Protein AF-A0A818N1Z8-F1 (afdb_monomer_lite)

Secondary structure (DSSP, 8-state):
--------------SSS-----PPTT--HHHH-S--EEEEEE--GGGTT--EEEEEEETTEEEEEEEEESSTT-EEEEEEEEE-SSSEEEEEEEEEEGGGTEEEEEEEEEESSS---HHHHHHHHHHHHHTT--GGGEEEPP---

Structure (mmCIF, N/CA/C/O backbone):
data_AF-A0A818N1Z8-F1
#
_entry.id   AF-A0A818N1Z8-F1
#
loop_
_atom_site.group_PDB
_atom_site.id
_atom_site.type_symbol
_atom_site.label_atom_id
_atom_site.label_alt_id
_atom_site.label_comp_id
_atom_site.label_asym_id
_atom_site.label_entity_id
_atom_site.label_seq_id
_atom_site.pdbx_PDB_ins_code
_atom_site.Cartn_x
_atom_site.Cartn_y
_atom_site.Cartn_z
_atom_site.occupancy
_atom_site.B_iso_or_equiv
_atom_site.auth_seq_id
_atom_site.auth_comp_id
_atom_site.auth_asym_id
_atom_site.auth_atom_id
_atom_site.pdbx_PDB_model_num
ATOM 1 N N . THR A 1 1 ? 1.362 12.088 -56.779 1.00 40.31 1 THR A N 1
ATOM 2 C CA . THR A 1 1 ? 2.128 13.045 -55.952 1.00 40.31 1 THR A CA 1
ATOM 3 C C . THR A 1 1 ? 1.592 12.995 -54.533 1.00 40.31 1 THR A C 1
ATOM 5 O O . THR A 1 1 ? 0.414 12.721 -54.363 1.00 40.31 1 THR A O 1
ATOM 8 N N . VAL A 1 2 ? 2.489 13.098 -53.555 1.00 40.38 2 VAL A N 1
ATOM 9 C CA . VAL A 1 2 ? 2.454 12.515 -52.198 1.00 40.38 2 VAL A CA 1
ATOM 10 C C . VAL A 1 2 ? 1.291 12.985 -51.304 1.00 40.38 2 VAL A C 1
ATOM 12 O O . VAL A 1 2 ? 0.998 14.174 -51.232 1.00 40.38 2 VAL A O 1
ATOM 15 N N . VAL A 1 3 ? 0.675 12.033 -50.588 1.00 46.72 3 VAL A N 1
ATOM 16 C CA . VAL A 1 3 ? -0.306 12.244 -49.509 1.00 46.72 3 VAL A CA 1
ATOM 17 C C . VAL A 1 3 ? 0.439 12.663 -48.238 1.00 46.72 3 VAL A C 1
ATOM 19 O O . VAL A 1 3 ? 1.194 11.869 -47.682 1.00 46.72 3 VAL A O 1
ATOM 22 N N . PHE A 1 4 ? 0.231 13.890 -47.760 1.00 48.34 4 PHE A N 1
ATOM 23 C CA . PHE A 1 4 ? 0.707 14.316 -46.442 1.00 48.34 4 PHE A CA 1
ATOM 24 C C . PHE A 1 4 ? -0.328 13.931 -45.382 1.00 48.34 4 PHE A C 1
ATOM 26 O O . PHE A 1 4 ? -1.267 14.674 -45.105 1.00 48.34 4 PHE A O 1
ATOM 33 N N . ALA A 1 5 ? -0.165 12.745 -44.798 1.00 52.31 5 ALA A N 1
ATOM 34 C CA . ALA A 1 5 ? -0.836 12.402 -43.555 1.00 52.31 5 ALA A CA 1
ATOM 35 C C . ALA A 1 5 ? -0.177 13.197 -42.418 1.00 52.31 5 ALA A C 1
ATOM 37 O O . ALA A 1 5 ? 0.981 12.957 -42.073 1.00 52.31 5 ALA A O 1
ATOM 38 N N . LEU A 1 6 ? -0.906 14.156 -41.844 1.00 53.66 6 LEU A N 1
ATOM 39 C CA . LEU A 1 6 ? -0.538 14.796 -40.583 1.00 53.66 6 LEU A CA 1
ATOM 40 C C . LEU A 1 6 ? -0.728 13.775 -39.457 1.00 53.66 6 LEU A C 1
ATOM 42 O O . LEU A 1 6 ? -1.756 13.745 -38.783 1.00 53.66 6 LEU A O 1
ATOM 46 N N . PHE A 1 7 ? 0.260 12.904 -39.271 1.00 52.91 7 PHE A N 1
ATOM 47 C CA . PHE A 1 7 ? 0.370 12.124 -38.049 1.00 52.91 7 PHE A CA 1
ATOM 48 C C . PHE A 1 7 ? 0.750 13.085 -36.925 1.00 52.91 7 PHE A C 1
ATOM 50 O O . PHE A 1 7 ? 1.880 13.563 -36.838 1.00 52.91 7 PHE A O 1
ATOM 57 N N . SER A 1 8 ? -0.233 13.403 -36.087 1.00 55.34 8 SER A N 1
ATOM 58 C CA . SER A 1 8 ? -0.028 14.109 -34.831 1.00 55.34 8 SER A CA 1
ATOM 59 C C . SER A 1 8 ? 0.883 13.258 -33.948 1.00 55.34 8 SER A C 1
ATOM 61 O O . SER A 1 8 ? 0.426 12.311 -33.310 1.00 55.34 8 SER A O 1
ATOM 63 N N . PHE A 1 9 ? 2.177 13.576 -33.906 1.00 57.00 9 PHE A N 1
ATOM 64 C CA . PHE A 1 9 ? 3.091 13.025 -32.909 1.00 57.00 9 PHE A CA 1
ATOM 65 C C . PHE A 1 9 ? 2.830 13.713 -31.565 1.00 57.00 9 PHE A C 1
ATOM 67 O O . PHE A 1 9 ? 3.643 14.486 -31.068 1.00 57.00 9 PHE A O 1
ATOM 74 N N . ALA A 1 10 ? 1.681 13.423 -30.953 1.00 51.97 10 ALA A N 1
ATOM 75 C CA . ALA A 1 10 ? 1.634 13.443 -29.503 1.00 51.97 10 ALA A CA 1
ATOM 76 C C . ALA A 1 10 ? 2.465 12.236 -29.063 1.00 51.97 10 ALA A C 1
ATOM 78 O O . ALA A 1 10 ? 2.012 11.095 -29.148 1.00 51.97 10 ALA A O 1
ATOM 79 N N . SER A 1 11 ? 3.726 12.473 -28.699 1.00 54.09 11 SER A N 1
ATOM 80 C CA . SER A 1 11 ? 4.572 11.457 -28.087 1.00 54.09 11 SER A CA 1
ATOM 81 C C . SER A 1 11 ? 3.825 10.898 -26.878 1.00 54.09 11 SER A C 1
ATOM 83 O O . SER A 1 11 ? 3.650 11.594 -25.878 1.00 54.09 11 SER A O 1
ATOM 85 N N . LEU A 1 12 ? 3.342 9.662 -26.988 1.00 47.91 12 LEU A N 1
ATOM 86 C CA . LEU A 1 12 ? 2.668 8.938 -25.919 1.00 47.91 12 LEU A CA 1
ATOM 87 C C . LEU A 1 12 ? 3.714 8.547 -24.864 1.00 47.91 12 LEU A C 1
ATOM 89 O O . LEU A 1 12 ? 4.116 7.395 -24.751 1.00 47.91 12 LEU A O 1
ATOM 93 N N . SER A 1 13 ? 4.211 9.515 -24.102 1.00 50.91 13 SER A N 1
ATOM 94 C CA . SER A 1 13 ? 5.147 9.304 -22.997 1.00 50.91 13 SER A CA 1
ATOM 95 C C . SER A 1 13 ? 4.410 8.893 -21.718 1.00 50.91 13 SER A C 1
ATOM 97 O O . SER A 1 13 ? 4.684 9.422 -20.647 1.00 50.91 13 SER A O 1
ATOM 99 N N . LEU A 1 14 ? 3.445 7.971 -21.812 1.00 54.31 14 LEU A N 1
ATOM 100 C CA . LEU A 1 14 ? 2.539 7.668 -20.696 1.00 54.31 14 LEU A CA 1
ATOM 101 C C . LEU A 1 14 ? 3.059 6.576 -19.736 1.00 54.31 14 LEU A C 1
ATOM 103 O O . LEU A 1 14 ? 2.461 6.368 -18.689 1.00 54.31 14 LEU A O 1
ATOM 107 N N . ALA A 1 15 ? 4.167 5.889 -20.045 1.00 59.19 15 ALA A N 1
ATOM 108 C CA . ALA A 1 15 ? 4.579 4.689 -19.295 1.00 59.19 15 ALA A CA 1
ATOM 109 C C . ALA A 1 15 ? 6.033 4.664 -18.778 1.00 59.19 15 ALA A C 1
ATOM 111 O O . ALA A 1 15 ? 6.457 3.638 -18.254 1.00 59.19 15 ALA A O 1
ATOM 112 N N . LYS A 1 16 ? 6.812 5.749 -18.910 1.00 72.06 16 LYS A N 1
ATOM 113 C CA . LYS A 1 16 ? 8.244 5.739 -18.529 1.00 72.06 16 LYS A CA 1
ATOM 114 C C . LYS A 1 16 ? 8.524 6.219 -17.106 1.00 72.06 16 LYS A C 1
ATOM 116 O O . LYS A 1 16 ? 9.486 5.774 -16.487 1.00 72.06 16 LYS A O 1
ATOM 121 N N . GLU A 1 17 ? 7.691 7.109 -16.580 1.00 84.12 17 GLU A N 1
ATOM 122 C CA . GLU A 1 17 ? 7.907 7.742 -15.280 1.00 84.12 17 GLU A CA 1
ATOM 123 C C . GLU A 1 17 ? 6.894 7.266 -14.244 1.00 84.12 17 GLU A C 1
ATOM 125 O O . GLU A 1 17 ? 5.743 6.942 -14.556 1.00 84.12 17 GLU A O 1
ATOM 130 N N . CYS A 1 18 ? 7.332 7.224 -12.987 1.00 89.25 18 CYS A N 1
ATOM 131 C CA . CYS A 1 18 ? 6.433 6.979 -11.874 1.00 89.25 18 CYS A CA 1
ATOM 132 C C . CYS A 1 18 ? 5.391 8.090 -11.757 1.00 89.25 18 CYS A C 1
ATOM 134 O O . CYS A 1 18 ? 5.745 9.271 -11.826 1.00 89.25 18 CYS A O 1
ATOM 136 N N . PRO A 1 19 ? 4.117 7.741 -11.523 1.00 89.69 19 PRO A N 1
ATOM 137 C CA . PRO A 1 19 ? 3.105 8.750 -11.294 1.00 89.69 19 PRO A CA 1
ATOM 138 C C . PRO A 1 19 ? 3.380 9.490 -9.988 1.00 89.69 19 PRO A C 1
ATOM 140 O O . PRO A 1 19 ? 4.038 8.983 -9.074 1.00 89.69 19 PRO A O 1
ATOM 143 N N . LYS A 1 20 ? 2.834 10.701 -9.876 1.00 89.50 20 LYS A N 1
ATOM 144 C CA . LYS A 1 20 ? 2.897 11.454 -8.627 1.00 89.50 20 LYS A CA 1
ATOM 145 C C . LYS A 1 20 ? 2.073 10.733 -7.559 1.00 89.50 20 LYS A C 1
ATOM 147 O O . LYS A 1 20 ? 0.845 10.745 -7.599 1.00 89.50 20 LYS A O 1
ATOM 152 N N . ILE A 1 21 ? 2.760 10.137 -6.590 1.00 91.81 21 ILE A N 1
ATOM 153 C CA . ILE A 1 21 ? 2.128 9.430 -5.478 1.00 91.81 21 ILE A CA 1
ATOM 154 C C . ILE A 1 21 ? 1.599 10.447 -4.464 1.00 91.81 21 ILE A C 1
ATOM 156 O O . ILE A 1 21 ? 2.324 11.334 -4.017 1.00 91.81 21 ILE A O 1
ATOM 1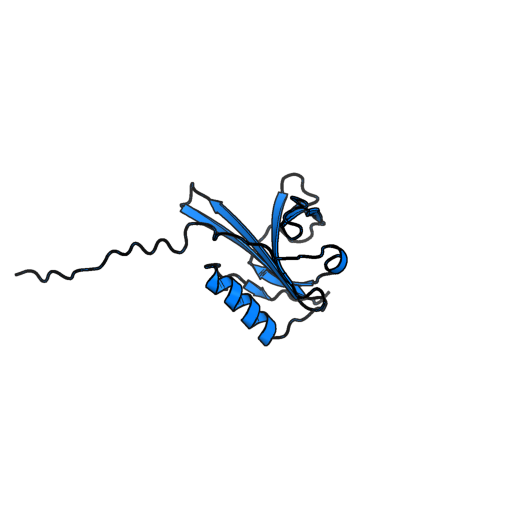60 N N . VAL A 1 22 ? 0.328 10.300 -4.093 1.00 92.81 22 VAL A N 1
ATOM 161 C CA . VAL A 1 22 ? -0.307 11.047 -3.005 1.00 92.81 22 VAL A CA 1
ATOM 162 C C . VAL A 1 22 ? -0.903 10.031 -2.043 1.00 92.81 22 VAL A C 1
ATOM 164 O O . VAL A 1 22 ? -1.752 9.231 -2.432 1.00 92.81 22 VAL A O 1
ATOM 167 N N . THR A 1 23 ? -0.452 10.049 -0.792 1.00 95.62 23 THR A N 1
ATOM 168 C CA . THR A 1 23 ? -1.002 9.180 0.252 1.00 95.62 23 THR A CA 1
ATOM 169 C C . THR A 1 23 ? -2.374 9.659 0.708 1.00 95.62 23 THR A C 1
ATOM 171 O O . THR A 1 23 ? -2.713 10.841 0.592 1.00 95.62 23 THR A O 1
ATOM 174 N N . GLN A 1 24 ? -3.146 8.755 1.305 1.00 96.38 24 GLN A N 1
ATOM 175 C CA . GLN A 1 24 ? -4.444 9.060 1.894 1.00 96.38 24 GLN A CA 1
ATOM 176 C C . GLN A 1 24 ? -4.375 10.263 2.852 1.00 96.38 24 GLN A C 1
ATOM 178 O O . GLN A 1 24 ? -3.567 10.309 3.782 1.00 96.38 24 GLN A O 1
ATOM 183 N N . LYS A 1 25 ? -5.264 11.241 2.646 1.00 95.00 25 LYS A N 1
ATOM 184 C CA . LYS A 1 25 ? -5.403 12.397 3.541 1.00 95.00 25 LYS A CA 1
ATOM 185 C C . LYS A 1 25 ? -6.022 11.981 4.874 1.00 95.00 25 LYS A C 1
ATOM 187 O O . LYS A 1 25 ? -6.935 11.161 4.901 1.00 95.00 25 LYS A O 1
ATOM 192 N N . GLY A 1 26 ? -5.553 12.593 5.963 1.00 94.25 26 GLY A N 1
ATOM 193 C CA . GLY A 1 26 ? -6.059 12.311 7.311 1.00 94.25 26 GLY A CA 1
ATOM 194 C C . GLY A 1 26 ? -5.804 10.870 7.754 1.00 94.25 26 GLY A C 1
ATOM 195 O O . GLY A 1 26 ? -6.612 10.304 8.484 1.00 94.25 26 GLY A O 1
ATOM 196 N N . PHE A 1 27 ? -4.726 10.257 7.259 1.00 96.38 27 PHE A N 1
ATOM 197 C CA . PHE A 1 27 ? -4.439 8.864 7.543 1.00 96.38 27 PHE A CA 1
ATOM 198 C C . PHE A 1 27 ? -4.091 8.643 9.023 1.00 96.38 27 PHE A C 1
ATOM 200 O O . PHE A 1 27 ? -3.157 9.244 9.550 1.00 96.38 27 PHE A O 1
ATOM 207 N N . ASP A 1 28 ? -4.839 7.757 9.677 1.00 95.44 28 ASP A N 1
ATOM 208 C CA . ASP A 1 28 ? -4.668 7.398 11.082 1.00 95.44 28 ASP A CA 1
ATOM 209 C C . ASP A 1 28 ? -3.932 6.055 11.220 1.00 95.44 28 ASP A C 1
ATOM 211 O O . ASP A 1 28 ? -4.501 4.981 11.006 1.00 95.44 28 ASP A O 1
ATOM 215 N N . VAL A 1 29 ? -2.654 6.119 11.603 1.00 93.62 29 VAL A N 1
ATOM 216 C CA . VAL A 1 29 ? -1.793 4.937 11.784 1.00 93.62 29 VAL A CA 1
ATOM 217 C C . VAL A 1 29 ? -2.360 3.991 12.844 1.00 93.62 29 VAL A C 1
ATOM 219 O O . VAL A 1 29 ? -2.245 2.775 12.701 1.00 93.62 29 VAL A O 1
ATOM 222 N N . THR A 1 30 ? -3.012 4.517 13.886 1.00 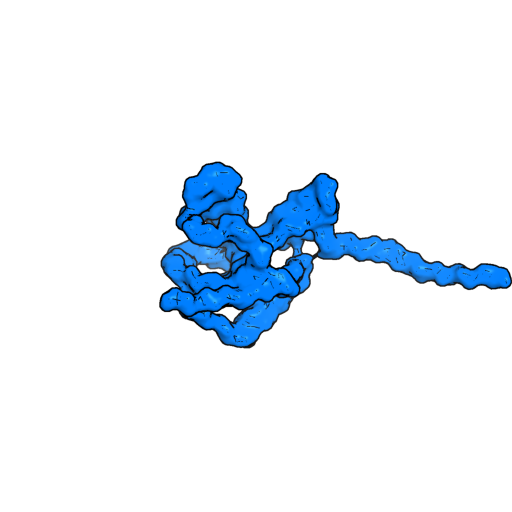94.88 30 THR A N 1
ATOM 223 C CA . THR A 1 30 ? -3.503 3.704 15.011 1.00 94.88 30 THR A CA 1
ATOM 224 C C . THR A 1 30 ? -4.623 2.751 14.596 1.00 94.88 30 THR A C 1
ATOM 226 O O . THR A 1 30 ? -4.735 1.658 15.143 1.00 94.88 30 THR A O 1
ATOM 229 N N . LYS A 1 31 ? -5.399 3.118 13.570 1.00 95.94 31 LYS A N 1
ATOM 230 C CA . LYS A 1 31 ? -6.436 2.265 12.965 1.00 95.94 31 LYS A CA 1
ATOM 231 C C . LYS A 1 31 ? -5.876 1.294 11.927 1.00 95.94 31 LYS A C 1
ATOM 233 O O . LYS A 1 31 ? -6.537 0.324 11.562 1.00 95.94 31 LYS A O 1
ATOM 238 N N . TYR A 1 32 ? -4.677 1.568 11.417 1.00 95.25 32 TYR A N 1
ATOM 239 C CA . TYR A 1 32 ? -4.073 0.805 10.331 1.00 95.25 32 TYR A CA 1
ATOM 240 C C . TYR A 1 32 ? -3.252 -0.392 10.804 1.00 95.25 32 TYR A C 1
ATOM 242 O O . TYR A 1 32 ? -3.229 -1.422 10.130 1.00 95.25 32 TYR A O 1
ATOM 250 N N . VAL A 1 33 ? -2.588 -0.269 11.955 1.00 91.38 33 VAL A N 1
ATOM 251 C CA . VAL A 1 33 ? -1.742 -1.334 12.510 1.00 91.38 33 VAL A CA 1
ATOM 252 C C . VAL A 1 33 ? -2.508 -2.652 12.705 1.00 91.38 33 VAL A C 1
ATOM 254 O O . VAL A 1 33 ? -3.738 -2.690 12.779 1.00 91.38 33 VAL A O 1
ATOM 257 N N . GLY A 1 34 ? -1.766 -3.757 12.759 1.00 89.75 34 GLY A N 1
ATOM 258 C CA . GLY A 1 34 ? -2.305 -5.113 12.872 1.00 89.75 34 GLY A CA 1
ATOM 259 C C . GLY A 1 34 ? -2.097 -5.939 11.603 1.00 89.75 34 GLY A C 1
ATOM 260 O O . GLY A 1 34 ? -1.319 -5.566 10.727 1.00 89.75 34 GLY A O 1
ATOM 261 N N . LEU A 1 35 ? -2.788 -7.076 11.526 1.00 89.31 35 LEU A N 1
ATOM 262 C CA . LEU A 1 35 ? -2.622 -8.039 10.440 1.00 89.31 35 LEU A CA 1
ATOM 263 C C . LEU A 1 35 ? -3.355 -7.600 9.166 1.00 89.31 35 LEU A C 1
ATOM 265 O O . LEU A 1 35 ? -4.518 -7.192 9.213 1.00 89.31 35 LEU A O 1
ATOM 269 N N . TRP A 1 36 ? -2.668 -7.739 8.038 1.00 92.69 36 TRP A N 1
ATOM 270 C CA . TRP A 1 36 ? -3.191 -7.564 6.690 1.00 92.69 36 TRP A CA 1
ATOM 271 C C . TRP A 1 36 ? -2.749 -8.757 5.839 1.00 92.69 36 TRP A C 1
ATOM 273 O O . TRP A 1 36 ? -1.590 -9.161 5.908 1.00 92.69 36 TRP A O 1
ATOM 283 N N . TYR A 1 37 ? -3.662 -9.307 5.045 1.00 91.50 37 TYR A N 1
ATOM 284 C CA . TYR A 1 37 ? -3.393 -10.353 4.063 1.00 91.50 37 TYR A CA 1
ATOM 285 C C . TYR A 1 37 ? -3.204 -9.725 2.685 1.00 91.50 37 TYR A C 1
ATOM 287 O O . TYR A 1 37 ? -3.980 -8.854 2.293 1.00 91.50 37 TYR A O 1
ATOM 295 N N . GLU A 1 38 ? -2.212 -10.180 1.927 1.00 90.75 38 GLU A N 1
ATOM 296 C CA . GLU A 1 38 ? -2.044 -9.795 0.524 1.00 90.75 38 GLU A CA 1
ATOM 297 C C . GLU A 1 38 ? -3.114 -10.492 -0.320 1.00 90.75 38 GLU A C 1
ATOM 299 O O . GLU A 1 38 ? -2.934 -11.630 -0.723 1.00 90.75 38 GLU A O 1
ATOM 304 N N . ALA A 1 39 ? -4.254 -9.859 -0.590 1.00 92.56 39 ALA A N 1
ATOM 305 C CA . ALA A 1 39 ? -5.258 -10.472 -1.463 1.00 92.56 39 ALA A CA 1
ATOM 306 C C . ALA A 1 39 ? -4.776 -10.495 -2.925 1.00 92.56 39 ALA A C 1
ATOM 308 O O . ALA A 1 39 ? -4.993 -11.469 -3.647 1.00 92.56 39 ALA A O 1
ATOM 309 N N . TYR A 1 40 ? -4.105 -9.418 -3.346 1.00 93.06 40 TYR A N 1
ATOM 310 C CA . TYR A 1 40 ? -3.437 -9.305 -4.641 1.00 93.06 40 TYR A CA 1
ATOM 311 C C . TYR A 1 40 ? -2.104 -8.583 -4.483 1.00 93.06 40 TYR A C 1
ATOM 313 O O . TYR A 1 40 ? -1.971 -7.704 -3.626 1.00 93.06 40 TYR A O 1
ATOM 321 N N . ARG A 1 41 ? -1.159 -8.892 -5.368 1.00 90.81 41 ARG A N 1
ATOM 322 C CA . ARG A 1 41 ? 0.113 -8.174 -5.484 1.00 90.81 41 ARG A CA 1
ATOM 323 C C . ARG A 1 41 ? 0.575 -8.102 -6.933 1.00 90.81 41 ARG A C 1
ATOM 325 O O . ARG A 1 41 ? 0.109 -8.892 -7.748 1.00 90.81 41 ARG A O 1
ATOM 332 N N . SER A 1 42 ? 1.467 -7.172 -7.262 1.00 88.50 42 SER A N 1
ATOM 333 C CA . SER A 1 42 ? 2.190 -7.258 -8.534 1.00 88.50 42 SER A CA 1
ATOM 334 C C . SER A 1 42 ? 3.220 -8.395 -8.492 1.00 88.50 42 SER A C 1
ATOM 336 O O . SER A 1 42 ? 3.679 -8.779 -7.416 1.00 88.50 42 SER A O 1
ATOM 338 N N . ASP A 1 43 ? 3.562 -8.982 -9.639 1.00 69.69 43 ASP A N 1
ATOM 339 C CA . ASP A 1 43 ? 4.518 -10.096 -9.697 1.00 69.69 43 ASP A CA 1
ATOM 340 C C . ASP A 1 43 ? 5.946 -9.638 -9.374 1.00 69.69 43 ASP A C 1
ATOM 342 O O . ASP A 1 43 ? 6.617 -8.988 -10.180 1.00 69.69 43 ASP A O 1
ATOM 346 N N . ILE A 1 44 ? 6.429 -9.981 -8.175 1.00 64.31 44 ILE A N 1
ATOM 347 C CA . ILE A 1 44 ? 7.774 -9.613 -7.720 1.00 64.31 44 ILE A CA 1
ATOM 348 C C . ILE A 1 44 ? 8.417 -10.753 -6.925 1.00 64.31 44 ILE A C 1
ATOM 350 O O . ILE A 1 44 ? 7.848 -11.289 -5.978 1.00 64.31 44 ILE A O 1
ATOM 354 N N . ILE A 1 45 ? 9.650 -11.094 -7.309 1.00 52.19 45 ILE A N 1
ATOM 355 C CA . ILE A 1 45 ? 10.464 -12.199 -6.766 1.00 52.19 45 ILE A CA 1
ATOM 356 C C . ILE A 1 45 ? 11.019 -11.872 -5.359 1.00 52.19 45 ILE A C 1
ATOM 358 O O . ILE A 1 45 ? 11.450 -12.763 -4.633 1.00 52.19 45 ILE A O 1
ATOM 362 N N . PHE A 1 46 ? 11.003 -10.599 -4.947 1.00 52.06 46 PHE A N 1
ATOM 363 C CA . PHE A 1 46 ? 11.767 -10.107 -3.792 1.00 52.06 46 PHE A CA 1
ATOM 364 C C . PHE A 1 46 ? 11.053 -10.196 -2.427 1.00 52.06 46 PHE A C 1
ATOM 366 O O . PHE A 1 46 ? 11.706 -10.013 -1.406 1.00 52.06 46 PHE A O 1
ATOM 373 N N . GLU A 1 47 ? 9.759 -10.529 -2.382 1.00 55.72 47 GLU A N 1
ATOM 374 C CA . GLU A 1 47 ? 8.941 -10.493 -1.148 1.00 55.72 47 GLU A CA 1
ATOM 375 C C . GLU A 1 47 ? 8.698 -11.887 -0.521 1.00 55.72 47 GLU A C 1
ATOM 377 O O . GLU A 1 47 ? 8.085 -12.011 0.539 1.00 55.72 47 GLU A O 1
ATOM 382 N N . ILE A 1 48 ? 9.153 -12.978 -1.151 1.00 54.88 48 ILE A N 1
ATOM 383 C CA . ILE A 1 48 ? 8.802 -14.338 -0.708 1.00 54.88 48 ILE A CA 1
ATOM 384 C C . ILE A 1 48 ? 9.586 -14.714 0.561 1.00 54.88 48 ILE A C 1
ATOM 386 O O . ILE A 1 48 ? 10.805 -14.870 0.532 1.00 54.88 48 ILE A O 1
ATOM 390 N N . GLY A 1 49 ? 8.873 -14.905 1.675 1.00 57.88 49 GLY A N 1
ATOM 391 C CA . GLY A 1 49 ? 9.407 -15.508 2.905 1.00 57.88 49 GLY A CA 1
ATOM 392 C C . GLY A 1 49 ? 10.209 -14.578 3.822 1.00 57.88 49 GLY A C 1
ATOM 393 O O . GLY A 1 49 ? 10.844 -15.061 4.758 1.00 57.88 49 GLY A O 1
ATOM 394 N N . SER A 1 50 ? 10.190 -13.263 3.588 1.00 61.72 50 SER A N 1
ATOM 395 C CA . SER A 1 50 ? 10.914 -12.293 4.421 1.00 61.72 50 SER A CA 1
ATOM 396 C C . SER A 1 50 ? 10.017 -11.691 5.504 1.00 61.72 50 SER A C 1
ATOM 398 O O . SER A 1 50 ? 8.869 -11.336 5.243 1.00 61.72 50 SER A O 1
ATOM 400 N N . ARG A 1 51 ? 10.541 -11.518 6.726 1.00 68.25 51 ARG A N 1
ATOM 401 C CA . ARG A 1 51 ? 9.908 -10.629 7.712 1.00 68.25 51 ARG A CA 1
ATOM 402 C C . ARG A 1 51 ? 10.317 -9.195 7.400 1.00 68.25 51 ARG A C 1
ATOM 404 O O . ARG A 1 51 ? 11.423 -8.936 6.916 1.00 68.25 51 ARG A O 1
ATOM 411 N N . CYS A 1 52 ? 9.417 -8.264 7.680 1.00 73.88 52 CYS A N 1
ATOM 412 C CA . CYS A 1 52 ? 9.646 -6.852 7.441 1.00 73.88 52 CYS A CA 1
ATOM 413 C C . CYS A 1 52 ? 9.175 -5.998 8.620 1.00 73.88 52 CYS A C 1
ATOM 415 O O . CYS A 1 52 ? 8.330 -6.397 9.425 1.00 73.88 52 CYS A O 1
ATOM 417 N N . THR A 1 53 ? 9.752 -4.804 8.730 1.00 80.56 53 THR A N 1
ATOM 418 C CA . THR A 1 53 ? 9.326 -3.760 9.663 1.00 80.56 53 THR A CA 1
ATOM 419 C C . THR A 1 53 ? 9.021 -2.488 8.885 1.00 80.56 53 THR A C 1
ATOM 421 O O . THR A 1 53 ? 9.799 -2.081 8.024 1.00 80.56 53 THR A O 1
ATOM 424 N N . ALA A 1 54 ? 7.890 -1.851 9.183 1.00 84.81 54 ALA A N 1
ATOM 425 C CA . ALA A 1 54 ? 7.476 -0.599 8.559 1.00 84.81 54 ALA A CA 1
ATOM 426 C C . ALA A 1 54 ? 7.582 0.553 9.563 1.00 84.81 54 ALA A C 1
ATOM 428 O O . ALA A 1 54 ? 7.162 0.423 10.715 1.00 84.81 54 ALA A O 1
ATOM 429 N N . LYS A 1 55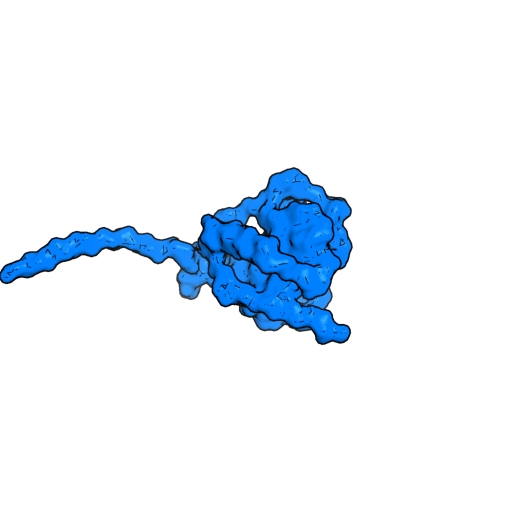 ? 8.129 1.692 9.132 1.00 88.50 55 LYS A N 1
ATOM 430 C CA . LYS A 1 55 ? 8.194 2.926 9.930 1.00 88.50 55 LYS A CA 1
ATOM 431 C C . LYS A 1 55 ? 7.627 4.093 9.138 1.00 88.50 55 LYS A C 1
ATOM 433 O O . LYS A 1 55 ? 7.884 4.196 7.944 1.00 88.50 55 LYS A O 1
ATOM 438 N N . VAL A 1 56 ? 6.888 4.978 9.804 1.00 88.88 56 VAL A N 1
ATOM 439 C CA . VAL A 1 56 ? 6.391 6.220 9.192 1.00 88.88 56 VAL A CA 1
ATOM 440 C C . VAL A 1 56 ? 7.581 7.062 8.727 1.00 88.88 56 VAL A C 1
ATOM 442 O O . VAL A 1 56 ? 8.532 7.263 9.483 1.00 88.88 56 VAL A O 1
ATOM 445 N N . LYS A 1 57 ? 7.531 7.541 7.481 1.00 89.38 57 LYS A N 1
ATOM 446 C CA . LYS A 1 57 ? 8.597 8.326 6.842 1.00 89.38 57 LYS A CA 1
ATOM 447 C C . LYS A 1 57 ? 8.682 9.742 7.409 1.00 89.38 57 LYS A C 1
ATOM 449 O O . LYS A 1 57 ? 9.769 10.214 7.726 1.00 89.38 57 LYS A O 1
ATOM 454 N N . ASN A 1 58 ? 7.536 10.409 7.539 1.00 87.50 58 ASN A N 1
ATOM 455 C CA . ASN A 1 58 ? 7.395 11.744 8.114 1.00 87.50 58 ASN A CA 1
ATOM 456 C C . ASN A 1 58 ? 6.043 11.841 8.838 1.00 87.50 58 ASN A C 1
ATOM 458 O O . ASN A 1 58 ? 5.028 11.407 8.302 1.00 87.50 58 ASN A O 1
ATOM 462 N N . ALA A 1 59 ? 6.009 12.439 10.031 1.00 85.25 59 ALA A N 1
ATOM 463 C CA . ALA A 1 59 ? 4.774 12.654 10.787 1.00 85.25 59 ALA A CA 1
ATOM 464 C C . ALA A 1 59 ? 3.726 13.495 10.027 1.00 85.25 59 ALA A C 1
ATOM 466 O O . ALA A 1 59 ? 2.532 13.320 10.250 1.00 85.25 59 ALA A O 1
ATOM 467 N N . SER A 1 60 ? 4.153 14.374 9.112 1.00 87.75 60 SER A N 1
ATOM 468 C CA . SER A 1 60 ? 3.254 15.154 8.246 1.00 87.75 60 SER A CA 1
ATOM 469 C C . SER A 1 60 ? 2.597 14.326 7.132 1.00 87.75 60 SER A C 1
ATOM 471 O O . SER A 1 60 ? 1.588 14.752 6.576 1.00 87.75 60 SER A O 1
ATOM 473 N N . GLU A 1 61 ? 3.137 13.144 6.822 1.00 89.12 61 GLU A N 1
ATOM 474 C CA . GLU A 1 61 ? 2.634 12.214 5.802 1.00 89.12 61 GLU A CA 1
ATOM 475 C C . GLU A 1 61 ? 2.484 10.804 6.404 1.00 89.12 61 GLU A C 1
ATOM 477 O O . GLU A 1 61 ? 3.215 9.878 6.048 1.00 89.12 61 GLU A O 1
ATOM 482 N N . PRO A 1 62 ? 1.539 10.605 7.340 1.00 89.19 62 PRO A N 1
ATOM 483 C CA . PRO A 1 62 ? 1.459 9.380 8.139 1.00 89.19 62 PRO A CA 1
ATOM 484 C C . PRO A 1 62 ? 1.116 8.116 7.333 1.00 89.19 62 PRO A C 1
ATOM 486 O O . PRO A 1 62 ? 1.278 7.011 7.843 1.00 89.19 62 PRO A O 1
ATOM 489 N N . GLY A 1 63 ? 0.641 8.264 6.091 1.00 86.62 63 GLY A N 1
ATOM 490 C CA . GLY A 1 63 ? 0.392 7.159 5.160 1.00 86.62 63 GLY A CA 1
ATOM 491 C C . GLY A 1 63 ? 1.611 6.738 4.330 1.00 86.62 63 GLY A C 1
ATOM 492 O O . GLY A 1 63 ? 1.508 5.772 3.575 1.00 86.62 63 GLY A O 1
ATOM 493 N N . ALA A 1 64 ? 2.739 7.449 4.437 1.00 90.56 64 ALA A N 1
ATOM 494 C CA . ALA A 1 64 ? 3.995 7.108 3.778 1.00 90.56 64 ALA A CA 1
ATOM 495 C C . ALA A 1 64 ? 4.915 6.383 4.764 1.00 90.56 64 ALA A C 1
ATOM 497 O O . ALA A 1 64 ? 5.332 6.938 5.785 1.00 90.56 64 ALA A O 1
ATOM 498 N N . PHE A 1 65 ? 5.268 5.145 4.441 1.00 89.38 65 PHE A N 1
ATOM 499 C CA . PHE A 1 65 ? 6.124 4.295 5.253 1.00 89.38 65 PHE A CA 1
ATOM 500 C C . PHE A 1 65 ? 7.388 3.903 4.490 1.00 89.38 65 PHE A C 1
ATOM 502 O O . PHE A 1 65 ? 7.410 3.836 3.262 1.00 89.38 65 PHE A O 1
ATOM 509 N N . ILE A 1 66 ? 8.440 3.603 5.245 1.00 84.50 66 ILE A N 1
ATOM 510 C CA . ILE A 1 66 ? 9.624 2.898 4.764 1.00 84.50 66 ILE A CA 1
ATOM 511 C C . ILE A 1 66 ? 9.558 1.485 5.331 1.00 84.50 66 ILE A C 1
ATOM 513 O O . ILE A 1 66 ? 9.540 1.308 6.554 1.00 84.50 66 ILE A O 1
ATOM 517 N N . VAL A 1 67 ? 9.537 0.492 4.447 1.00 83.00 67 VAL A N 1
ATOM 518 C CA . VAL A 1 67 ? 9.600 -0.926 4.811 1.00 83.00 67 VAL A CA 1
ATOM 519 C C . VAL A 1 67 ? 11.045 -1.389 4.720 1.00 83.00 67 VAL A C 1
ATOM 521 O O . VAL A 1 67 ? 11.733 -1.131 3.735 1.00 83.00 67 VAL A O 1
ATOM 524 N N . THR A 1 68 ? 11.519 -2.036 5.780 1.00 79.12 68 THR A N 1
ATOM 525 C CA . THR A 1 68 ? 12.838 -2.669 5.858 1.00 79.12 68 THR A CA 1
ATOM 526 C C . THR A 1 68 ? 12.640 -4.166 6.024 1.00 79.12 68 THR A C 1
ATOM 528 O O . THR A 1 68 ? 11.961 -4.585 6.964 1.00 79.12 68 THR A O 1
ATOM 531 N N . PHE A 1 69 ? 13.228 -4.957 5.134 1.00 74.94 69 PHE A N 1
ATOM 532 C CA . PHE A 1 69 ? 13.228 -6.416 5.229 1.00 74.94 69 PHE A CA 1
ATOM 533 C C . PHE A 1 69 ? 14.450 -6.898 6.018 1.00 74.94 69 PHE A C 1
ATOM 535 O O . PHE A 1 69 ? 15.453 -6.189 6.101 1.00 74.94 69 PHE A O 1
ATOM 542 N N . ASP A 1 70 ? 14.387 -8.110 6.575 1.00 71.56 70 ASP A N 1
ATOM 543 C CA . ASP A 1 70 ? 15.504 -8.714 7.328 1.00 71.56 70 ASP A CA 1
ATOM 544 C C . ASP A 1 70 ? 16.806 -8.824 6.500 1.00 71.56 70 ASP A C 1
ATOM 546 O O . ASP A 1 70 ? 17.901 -8.917 7.057 1.00 71.56 70 ASP A O 1
ATOM 550 N N . ASN A 1 71 ? 16.715 -8.750 5.166 1.00 63.41 71 ASN A N 1
ATOM 551 C CA . ASN A 1 71 ? 17.867 -8.572 4.290 1.00 63.41 71 ASN A CA 1
ATOM 552 C C . ASN A 1 71 ? 18.270 -7.076 4.215 1.00 63.41 71 ASN A C 1
ATOM 554 O O . ASN A 1 71 ? 17.509 -6.267 3.673 1.00 63.41 71 ASN A O 1
ATOM 558 N N . PRO A 1 72 ? 19.483 -6.691 4.667 1.00 52.22 72 PRO A N 1
ATOM 559 C CA . PRO A 1 72 ? 19.909 -5.292 4.829 1.00 52.22 72 PRO A CA 1
ATOM 560 C C . PRO A 1 72 ? 19.976 -4.464 3.533 1.00 52.22 72 PRO A C 1
ATOM 562 O O . PRO A 1 72 ? 20.164 -3.249 3.590 1.00 52.22 72 PRO A O 1
ATOM 565 N N . ILE A 1 73 ? 19.818 -5.097 2.369 1.00 52.38 73 ILE A N 1
ATOM 566 C CA . ILE A 1 73 ? 19.872 -4.452 1.050 1.00 52.38 73 ILE A CA 1
ATOM 567 C C . ILE A 1 73 ? 18.486 -3.942 0.601 1.00 52.38 73 ILE A C 1
ATOM 569 O O . ILE A 1 73 ? 18.394 -3.133 -0.321 1.00 52.38 73 ILE A O 1
ATOM 573 N N . GLN A 1 74 ? 17.397 -4.351 1.260 1.00 60.38 74 GLN A N 1
ATOM 574 C CA . GLN A 1 74 ? 16.038 -4.099 0.778 1.00 60.38 74 GLN A CA 1
ATOM 575 C C . GLN A 1 74 ? 15.300 -3.087 1.661 1.00 60.38 74 GLN A C 1
ATOM 577 O O . GLN A 1 74 ? 14.804 -3.400 2.745 1.00 60.38 74 GLN A O 1
ATOM 582 N N . LYS A 1 75 ? 15.229 -1.847 1.171 1.00 68.25 75 LYS A N 1
ATOM 583 C CA . LYS A 1 75 ? 14.310 -0.818 1.664 1.00 68.25 75 LYS A CA 1
ATOM 584 C C . LYS A 1 75 ? 13.355 -0.442 0.542 1.00 68.25 75 LYS A C 1
ATOM 586 O O . LYS A 1 75 ? 13.811 -0.122 -0.555 1.00 68.25 75 LYS A O 1
ATOM 591 N N . GLY A 1 76 ? 12.061 -0.477 0.829 1.00 77.69 76 GLY A N 1
ATOM 592 C CA . GLY A 1 76 ? 11.004 -0.096 -0.104 1.00 77.69 76 GLY A CA 1
ATOM 593 C C . GLY A 1 76 ? 10.175 1.059 0.445 1.00 77.69 76 GLY A C 1
ATOM 594 O O . GLY A 1 76 ? 9.974 1.163 1.659 1.00 77.69 76 GLY A O 1
ATOM 595 N N . ASP A 1 77 ? 9.694 1.928 -0.443 1.00 87.50 77 ASP A N 1
ATOM 596 C CA . ASP A 1 77 ? 8.597 2.830 -0.099 1.00 87.50 77 ASP A CA 1
ATOM 597 C C . ASP A 1 77 ? 7.303 2.007 0.029 1.00 87.50 77 ASP A C 1
ATOM 599 O O . ASP A 1 77 ? 7.077 1.059 -0.719 1.00 87.50 77 ASP A O 1
ATOM 603 N N . TYR A 1 78 ? 6.446 2.381 0.972 1.00 90.69 78 TYR A N 1
ATOM 604 C CA . TYR A 1 78 ? 5.130 1.784 1.182 1.00 90.69 78 TYR A CA 1
ATOM 605 C C . TYR A 1 78 ? 4.148 2.930 1.393 1.00 90.69 78 TYR A C 1
ATOM 607 O O . TYR A 1 78 ? 4.107 3.544 2.459 1.00 90.69 78 TYR A O 1
ATOM 615 N N . ASN A 1 79 ? 3.400 3.278 0.348 1.00 95.75 79 ASN A N 1
ATOM 616 C CA . ASN A 1 79 ? 2.497 4.426 0.379 1.00 95.75 79 ASN A CA 1
ATOM 617 C C . ASN A 1 79 ? 1.054 3.935 0.374 1.00 95.75 79 ASN A C 1
ATOM 619 O O . ASN A 1 79 ? 0.608 3.322 -0.598 1.00 95.75 79 ASN A O 1
ATOM 623 N N . VAL A 1 80 ? 0.318 4.222 1.448 1.00 97.25 80 VAL A N 1
ATOM 624 C CA . VAL A 1 80 ? -1.112 3.916 1.527 1.00 97.25 80 VAL A CA 1
ATOM 625 C C . VAL A 1 80 ? -1.879 4.958 0.724 1.00 97.25 80 VAL A C 1
ATOM 627 O O . VAL A 1 80 ? -1.993 6.119 1.126 1.00 97.25 80 VAL A O 1
ATOM 630 N N . ILE A 1 81 ? -2.403 4.540 -0.425 1.00 97.56 81 ILE A N 1
ATOM 631 C CA . ILE A 1 81 ? -3.168 5.398 -1.336 1.00 97.56 81 ILE A CA 1
ATOM 632 C C . ILE A 1 81 ? -4.608 5.526 -0.846 1.00 97.56 81 ILE A C 1
ATOM 634 O O . ILE A 1 81 ? -5.164 6.625 -0.813 1.00 97.56 81 ILE A O 1
ATOM 638 N N . LYS A 1 82 ? -5.210 4.402 -0.438 1.00 97.94 82 LYS A N 1
ATOM 639 C CA . LYS A 1 82 ? -6.579 4.357 0.081 1.00 97.94 82 LYS A CA 1
ATOM 640 C C . LYS A 1 82 ? -6.789 3.158 0.993 1.00 97.94 82 LYS A C 1
ATOM 642 O O . LYS A 1 82 ? -6.525 2.032 0.603 1.00 97.94 82 LYS A O 1
ATOM 647 N N . SER A 1 83 ? -7.354 3.381 2.166 1.00 97.81 83 SER A N 1
ATOM 648 C CA . SER A 1 83 ? -7.776 2.346 3.097 1.00 97.81 83 SER A CA 1
ATOM 649 C C . SER A 1 83 ? -9.008 2.810 3.861 1.00 97.81 83 SER A C 1
ATOM 651 O O . SER A 1 83 ? -9.119 3.974 4.255 1.00 97.81 83 SER A O 1
ATOM 653 N N . ASN A 1 84 ? -9.925 1.877 4.103 1.00 96.88 84 ASN A N 1
ATOM 654 C CA . ASN A 1 84 ? -11.022 2.071 5.047 1.00 96.88 84 ASN A CA 1
ATOM 655 C C . ASN A 1 84 ? -10.693 1.522 6.448 1.00 96.88 84 ASN A C 1
ATOM 657 O O . ASN A 1 84 ? -11.571 1.507 7.306 1.00 96.88 84 ASN A O 1
ATOM 661 N N . TYR A 1 85 ? -9.454 1.063 6.674 1.00 97.19 85 TYR A N 1
ATOM 662 C CA . TYR A 1 85 ? -8.920 0.451 7.902 1.00 97.19 85 TYR A CA 1
ATOM 663 C C . TYR A 1 85 ? -9.504 -0.915 8.294 1.00 97.19 85 TYR A C 1
ATOM 665 O O . TYR A 1 85 ? -8.819 -1.705 8.951 1.00 97.19 85 TYR A O 1
ATOM 673 N N . VAL A 1 86 ? -10.745 -1.192 7.895 1.00 95.69 86 VAL A N 1
ATOM 674 C CA . VAL A 1 86 ? -11.551 -2.324 8.377 1.00 95.69 86 VAL A CA 1
ATOM 675 C C . VAL A 1 86 ? -11.602 -3.509 7.424 1.00 95.69 86 VAL A C 1
ATOM 677 O O . VAL A 1 86 ? -11.803 -4.627 7.878 1.00 95.69 86 VAL A O 1
ATOM 680 N N . ASP A 1 87 ? -11.429 -3.282 6.125 1.00 95.25 87 ASP A N 1
ATOM 681 C CA . ASP A 1 87 ? -11.597 -4.330 5.115 1.00 95.25 87 ASP A CA 1
ATOM 682 C C . ASP A 1 87 ? -10.446 -4.330 4.117 1.00 95.25 87 ASP A C 1
ATOM 684 O O . ASP A 1 87 ? -9.840 -5.377 3.904 1.00 95.25 87 ASP A O 1
ATOM 688 N N . TYR A 1 88 ? -10.077 -3.165 3.573 1.00 97.31 88 TYR A N 1
ATOM 689 C CA . TYR A 1 88 ? -9.065 -3.081 2.524 1.00 97.31 88 TYR A CA 1
ATOM 690 C C . TYR A 1 88 ? -8.020 -1.985 2.746 1.00 97.31 88 TYR A C 1
ATOM 692 O O . TYR A 1 88 ? -8.253 -0.963 3.406 1.00 97.31 88 TYR A O 1
ATOM 700 N N . SER A 1 89 ? -6.868 -2.177 2.110 1.00 97.94 89 SER A N 1
ATOM 701 C CA . SER A 1 89 ? -5.866 -1.141 1.887 1.00 97.94 89 SER A CA 1
ATOM 702 C C . SER A 1 89 ? -5.236 -1.298 0.505 1.00 97.94 89 SER A C 1
ATOM 704 O O . SER A 1 89 ? -4.833 -2.390 0.117 1.00 97.94 89 SER A O 1
ATOM 706 N N . LEU A 1 90 ? -5.161 -0.197 -0.234 1.00 97.62 90 LEU A N 1
ATOM 707 C CA . LEU A 1 90 ? -4.414 -0.057 -1.473 1.00 97.62 90 LEU A CA 1
ATOM 708 C C . LEU A 1 90 ? -3.069 0.584 -1.157 1.00 97.62 90 LEU A C 1
ATOM 710 O O . LEU A 1 90 ? -3.004 1.751 -0.753 1.00 97.62 90 LEU A O 1
ATOM 714 N N . VAL A 1 91 ? -2.008 -0.176 -1.398 1.00 96.06 91 VAL A N 1
ATOM 715 C CA . VAL A 1 91 ? -0.627 0.261 -1.226 1.00 96.06 91 VAL A CA 1
ATOM 716 C C . VAL A 1 91 ? 0.059 0.280 -2.579 1.00 96.06 91 VAL A C 1
ATOM 718 O O . VAL A 1 91 ? -0.087 -0.650 -3.374 1.00 96.06 91 VAL A O 1
ATOM 721 N N . TYR A 1 92 ? 0.814 1.344 -2.831 1.00 94.62 92 TYR A N 1
ATOM 722 C CA . TYR A 1 92 ? 1.537 1.523 -4.079 1.00 94.62 92 TYR A CA 1
ATOM 723 C C . TYR A 1 92 ? 2.931 2.098 -3.839 1.00 94.62 92 TYR A C 1
ATOM 725 O O . TYR A 1 92 ? 3.128 3.021 -3.042 1.00 94.62 92 TYR A O 1
ATOM 733 N N . ALA A 1 93 ? 3.904 1.585 -4.575 1.00 91.75 93 ALA A N 1
ATOM 734 C CA . ALA A 1 93 ? 5.222 2.174 -4.688 1.00 91.75 93 ALA A CA 1
ATOM 735 C C . ALA A 1 93 ? 5.711 2.085 -6.127 1.00 91.75 93 ALA A C 1
ATOM 737 O O . ALA A 1 93 ? 5.341 1.190 -6.885 1.00 91.75 93 ALA A O 1
ATOM 738 N N . CYS A 1 94 ? 6.551 3.039 -6.506 1.00 90.69 94 CYS A N 1
ATOM 739 C CA . CYS A 1 94 ? 7.107 3.083 -7.840 1.00 90.69 94 CYS A CA 1
ATOM 740 C C . CYS A 1 94 ? 8.534 3.607 -7.799 1.00 90.69 94 CYS A C 1
ATOM 742 O O . CYS A 1 94 ? 8.834 4.570 -7.091 1.00 90.69 94 CYS A O 1
ATOM 744 N N . ARG A 1 95 ? 9.406 2.982 -8.588 1.00 87.50 95 ARG A N 1
ATOM 745 C CA . ARG A 1 95 ? 10.792 3.400 -8.767 1.00 87.50 95 ARG A CA 1
ATOM 746 C C . ARG A 1 95 ? 11.100 3.573 -10.247 1.00 87.50 95 ARG A C 1
ATOM 748 O O . ARG A 1 95 ? 11.123 2.597 -10.992 1.00 87.50 95 ARG A O 1
ATOM 755 N N . SER A 1 96 ? 11.408 4.799 -10.655 1.00 88.19 96 SER A N 1
ATOM 756 C CA . SER A 1 96 ? 11.917 5.068 -11.999 1.00 88.19 96 SER A CA 1
ATOM 757 C C . SER A 1 96 ? 13.324 4.479 -12.154 1.00 88.19 96 SER A C 1
ATOM 759 O O . SER A 1 96 ? 14.156 4.588 -11.249 1.00 88.19 96 SER A O 1
ATOM 761 N N . ILE A 1 97 ? 13.605 3.888 -13.313 1.00 85.38 97 ILE A N 1
ATOM 762 C CA . ILE A 1 97 ? 14.923 3.409 -13.740 1.00 85.38 97 ILE A CA 1
ATOM 763 C C . ILE A 1 97 ? 15.333 4.228 -14.970 1.00 85.38 97 ILE A C 1
ATOM 765 O O . ILE A 1 97 ? 15.071 3.813 -16.101 1.00 85.38 97 ILE A O 1
ATOM 769 N N . PRO A 1 98 ? 16.002 5.380 -14.773 1.00 84.19 98 PRO A N 1
ATOM 770 C CA . PRO A 1 98 ? 16.369 6.267 -15.876 1.00 84.19 98 PRO A CA 1
ATOM 771 C C . PRO A 1 98 ? 17.240 5.584 -16.935 1.00 84.19 98 PRO A C 1
ATOM 773 O O . PRO A 1 98 ? 17.049 5.810 -18.121 1.00 84.19 98 PRO A O 1
ATOM 776 N N . VAL A 1 99 ? 18.148 4.696 -16.512 1.00 86.44 99 VAL A N 1
ATOM 777 C CA . VAL A 1 99 ? 19.080 3.977 -17.403 1.00 86.44 99 VAL A CA 1
ATOM 778 C C . VAL A 1 99 ? 18.358 3.072 -18.408 1.00 86.44 99 VAL A C 1
ATOM 780 O O . VAL A 1 99 ? 18.857 2.867 -19.507 1.00 86.44 99 VAL A O 1
ATOM 783 N N . LEU A 1 100 ? 17.196 2.528 -18.039 1.00 84.12 100 LEU A N 1
ATOM 784 C CA . LEU A 1 100 ? 16.406 1.626 -18.883 1.00 84.12 100 LEU A CA 1
ATOM 785 C C . LEU A 1 100 ? 15.137 2.299 -19.426 1.00 84.12 100 LEU A C 1
ATOM 787 O O . LEU A 1 100 ? 14.286 1.615 -19.987 1.00 84.12 100 LEU A O 1
ATOM 791 N N . GLU A 1 101 ? 14.989 3.613 -19.221 1.00 84.50 101 GLU A N 1
ATOM 792 C CA . GLU A 1 101 ? 13.803 4.391 -19.599 1.00 84.50 101 GLU A CA 1
ATOM 793 C C . GLU A 1 101 ? 12.473 3.729 -19.184 1.00 84.50 101 GLU A C 1
ATOM 795 O O . GLU A 1 101 ? 11.486 3.758 -19.920 1.00 84.5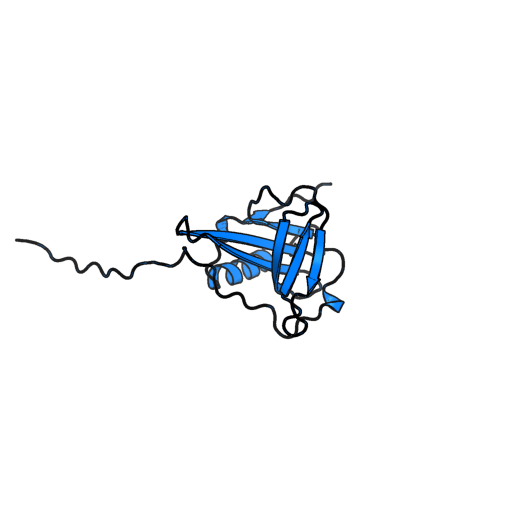0 101 GLU A O 1
ATOM 800 N N . THR A 1 102 ? 12.452 3.102 -18.005 1.00 86.12 102 THR A N 1
ATOM 801 C CA . THR A 1 102 ? 11.314 2.318 -17.505 1.00 86.12 102 THR A CA 1
ATOM 802 C C . THR A 1 102 ? 11.078 2.563 -16.017 1.00 86.12 102 THR A C 1
ATOM 804 O O . THR A 1 102 ? 11.890 3.201 -15.345 1.00 86.12 102 THR A O 1
ATOM 807 N N . LYS A 1 103 ? 9.982 2.027 -15.477 1.00 86.25 103 LYS A N 1
ATOM 808 C CA . LYS A 1 103 ? 9.631 2.073 -14.054 1.00 86.25 103 LYS A CA 1
ATOM 809 C C . LYS A 1 103 ? 9.379 0.673 -13.498 1.00 86.25 103 LYS A C 1
ATOM 811 O O . LYS A 1 103 ? 8.918 -0.213 -14.210 1.00 86.25 103 LYS A O 1
ATOM 816 N N . LEU A 1 104 ? 9.659 0.491 -12.212 1.00 87.00 104 LEU A N 1
ATOM 817 C CA . LEU A 1 104 ? 9.215 -0.664 -11.435 1.00 87.00 104 LEU A CA 1
ATOM 818 C C . LEU A 1 104 ? 8.041 -0.251 -10.564 1.00 87.00 104 LEU A C 1
ATOM 820 O O . LEU A 1 104 ? 8.139 0.745 -9.848 1.00 87.00 104 LEU A O 1
ATOM 824 N N . GLU A 1 105 ? 6.965 -1.027 -10.609 1.00 87.81 105 GLU A N 1
ATOM 825 C CA . GLU A 1 105 ? 5.739 -0.766 -9.862 1.00 87.81 105 GLU A CA 1
ATOM 826 C C . GLU A 1 105 ? 5.463 -1.908 -8.889 1.00 87.81 105 GLU A C 1
ATOM 828 O O . GLU A 1 105 ? 5.491 -3.088 -9.241 1.00 87.81 105 GLU A O 1
ATOM 833 N N . PHE A 1 106 ? 5.180 -1.529 -7.652 1.00 89.44 106 PHE A N 1
ATOM 834 C CA . PHE A 1 106 ? 4.874 -2.432 -6.562 1.00 89.44 106 PHE A CA 1
ATOM 835 C C . PHE A 1 106 ? 3.467 -2.096 -6.091 1.00 89.44 106 PHE A C 1
ATOM 837 O O . PHE A 1 106 ? 3.204 -0.974 -5.649 1.00 89.44 106 PHE A O 1
ATOM 844 N N . ILE A 1 107 ? 2.547 -3.041 -6.245 1.00 92.88 107 ILE A N 1
ATOM 845 C CA . ILE A 1 107 ? 1.145 -2.859 -5.888 1.00 92.88 107 ILE A CA 1
ATOM 846 C C . ILE A 1 107 ? 0.774 -3.955 -4.903 1.00 92.88 107 ILE A C 1
ATOM 848 O O . ILE A 1 107 ? 1.014 -5.125 -5.183 1.00 92.88 107 ILE A O 1
ATOM 852 N N . TRP A 1 108 ? 0.118 -3.584 -3.805 1.00 93.50 108 TRP A N 1
ATOM 853 C CA . TRP A 1 108 ? -0.526 -4.536 -2.906 1.00 93.50 108 TRP A CA 1
ATOM 854 C C . TRP A 1 108 ? -1.973 -4.126 -2.660 1.00 93.50 108 TRP A C 1
ATOM 856 O O . TRP A 1 108 ? -2.255 -2.997 -2.245 1.00 93.50 108 TRP A O 1
ATOM 866 N N . LEU A 1 109 ? -2.892 -5.064 -2.897 1.00 96.00 109 LEU A N 1
ATOM 867 C CA . LEU A 1 109 ? -4.268 -4.972 -2.422 1.00 96.00 109 LEU A CA 1
ATOM 868 C C . LEU A 1 109 ? -4.370 -5.833 -1.174 1.00 96.00 109 LEU A C 1
ATOM 870 O O . LEU A 1 109 ? -4.402 -7.063 -1.242 1.00 96.00 109 LEU A O 1
ATOM 874 N N . LEU A 1 110 ? -4.393 -5.174 -0.027 1.00 95.88 110 LEU A N 1
ATOM 875 C CA . LEU A 1 110 ? -4.429 -5.830 1.265 1.00 95.88 110 LEU A CA 1
ATOM 876 C C . LEU A 1 110 ? -5.867 -5.970 1.748 1.00 95.88 110 LEU A C 1
ATOM 878 O O . LEU A 1 110 ? -6.671 -5.057 1.557 1.00 95.88 110 LEU A O 1
ATOM 882 N N . SER A 1 111 ? -6.175 -7.080 2.413 1.00 95.81 111 SER A N 1
ATOM 883 C CA . SER A 1 111 ? -7.454 -7.297 3.085 1.00 95.81 111 SER A CA 1
ATOM 884 C C . SER A 1 111 ? -7.272 -7.697 4.547 1.00 95.81 111 SER A C 1
ATOM 886 O O . SER A 1 111 ? -6.266 -8.296 4.923 1.00 95.81 111 SER A O 1
ATOM 888 N N . ARG A 1 112 ? -8.252 -7.376 5.397 1.00 94.00 112 ARG A N 1
ATOM 889 C CA . ARG A 1 112 ? -8.332 -7.922 6.763 1.00 94.00 112 ARG A CA 1
ATOM 890 C C . ARG A 1 112 ? -8.748 -9.396 6.790 1.00 94.00 112 ARG A C 1
ATOM 892 O O . ARG A 1 112 ? -8.602 -10.042 7.824 1.00 94.00 112 ARG A O 1
ATOM 899 N N . THR A 1 113 ? -9.227 -9.942 5.672 1.00 92.56 113 THR A N 1
ATOM 900 C CA . THR A 1 113 ? -9.569 -11.363 5.522 1.00 92.56 113 THR A CA 1
ATOM 901 C C . THR A 1 113 ? -8.773 -12.003 4.381 1.00 92.56 113 THR A C 1
ATOM 903 O O . THR A 1 113 ? -8.133 -11.310 3.596 1.00 92.56 113 THR A O 1
ATOM 906 N N . LYS A 1 114 ? -8.818 -13.336 4.255 1.00 90.44 114 LYS A N 1
ATOM 907 C CA . LYS A 1 114 ? -8.119 -14.075 3.183 1.00 90.44 114 LYS A CA 1
ATOM 908 C C . LYS A 1 114 ? -8.670 -13.809 1.772 1.00 90.44 114 LYS A C 1
ATOM 910 O O . LYS A 1 114 ? -8.115 -14.293 0.790 1.00 90.44 114 LYS A O 1
ATOM 915 N N . THR A 1 115 ? -9.780 -13.086 1.650 1.00 88.38 115 THR A N 1
ATOM 916 C CA . THR A 1 115 ? -10.451 -12.828 0.373 1.00 88.38 115 THR A CA 1
ATOM 917 C C . THR A 1 115 ? -10.876 -11.373 0.265 1.00 88.38 115 THR A C 1
ATOM 919 O O . THR A 1 115 ? -11.114 -10.713 1.268 1.00 88.38 115 THR A O 1
ATOM 922 N N . MET A 1 116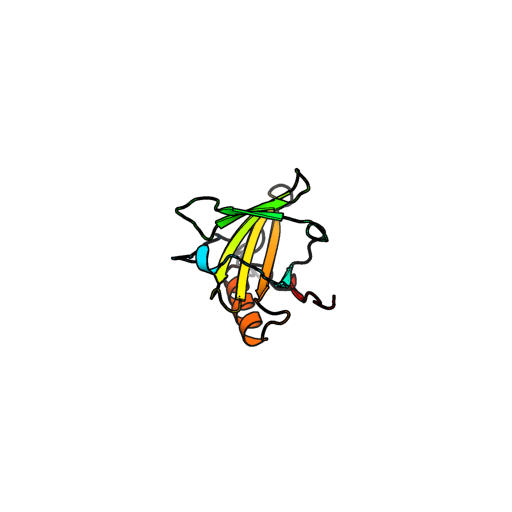 ? -11.037 -10.883 -0.959 1.00 93.75 116 MET A N 1
ATOM 923 C CA . MET A 1 116 ? -11.535 -9.537 -1.232 1.00 93.75 116 MET A CA 1
ATOM 924 C C . MET A 1 116 ? -12.658 -9.620 -2.263 1.00 93.75 116 MET A C 1
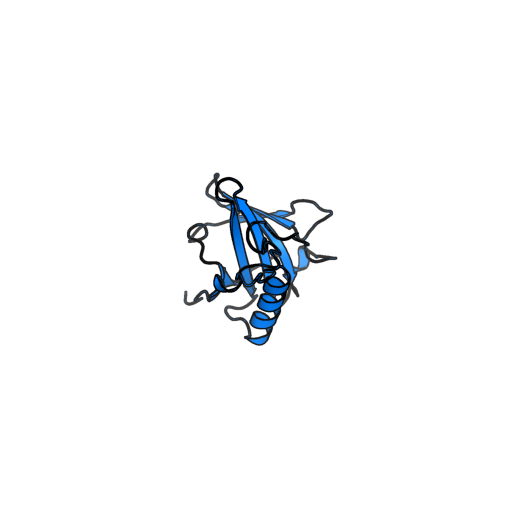ATOM 926 O O . MET A 1 116 ? -12.557 -10.381 -3.228 1.00 93.75 116 MET A O 1
ATOM 930 N N . SER A 1 117 ? -13.731 -8.851 -2.066 1.00 94.81 117 SER A N 1
ATOM 931 C CA . SER A 1 117 ? -14.853 -8.840 -3.008 1.00 94.81 117 SER A CA 1
ATOM 932 C C . SER A 1 117 ? -14.438 -8.256 -4.362 1.00 94.81 117 SER A C 1
ATOM 934 O O . SER A 1 117 ? -13.657 -7.305 -4.431 1.00 94.81 117 SER A O 1
ATOM 936 N N . ALA A 1 118 ? -15.000 -8.783 -5.452 1.00 95.31 118 ALA A N 1
ATOM 937 C CA . ALA A 1 118 ? -14.694 -8.306 -6.803 1.00 95.31 118 ALA A CA 1
ATOM 938 C C . ALA A 1 118 ? -14.993 -6.806 -6.985 1.00 95.31 118 ALA A C 1
ATOM 940 O O . ALA A 1 118 ? -14.262 -6.114 -7.687 1.00 95.31 118 ALA A O 1
ATOM 941 N N . SER A 1 119 ? -16.028 -6.286 -6.311 1.00 96.12 119 SER A N 1
ATOM 942 C CA . SER A 1 119 ? -16.365 -4.858 -6.344 1.00 96.12 119 SER A CA 1
ATOM 943 C C . SER A 1 119 ? -15.237 -3.991 -5.786 1.00 96.12 119 SER A C 1
ATOM 945 O O . SER A 1 119 ? -14.871 -3.000 -6.414 1.00 96.12 119 SER A O 1
ATOM 947 N N . VAL A 1 120 ? -14.662 -4.374 -4.640 1.00 96.88 120 VAL A N 1
ATOM 948 C CA . VAL A 1 120 ? -13.537 -3.645 -4.034 1.00 96.88 120 VAL A CA 1
ATOM 949 C C . VAL A 1 120 ? -12.302 -3.762 -4.923 1.00 96.88 120 VAL A C 1
ATOM 951 O O . VAL A 1 120 ? -11.671 -2.755 -5.220 1.00 96.88 120 VAL A O 1
ATOM 954 N N . VAL A 1 121 ? -11.992 -4.959 -5.432 1.00 96.62 121 VAL A N 1
ATOM 955 C CA . VAL A 1 121 ? -10.855 -5.154 -6.352 1.00 96.62 121 VAL A CA 1
ATOM 956 C C . VAL A 1 121 ? -10.971 -4.242 -7.575 1.00 96.62 121 VAL A C 1
ATOM 958 O O . VAL A 1 121 ? -10.003 -3.575 -7.936 1.00 96.62 121 VAL A O 1
ATOM 961 N N . ASN A 1 122 ? -12.152 -4.169 -8.190 1.00 96.94 122 ASN A N 1
ATOM 962 C CA . ASN A 1 122 ? -12.390 -3.328 -9.361 1.00 96.94 122 ASN A CA 1
ATOM 963 C C . ASN A 1 122 ? -12.284 -1.832 -9.035 1.00 96.94 122 ASN A C 1
ATOM 965 O O . ASN A 1 122 ? -11.720 -1.078 -9.827 1.00 96.94 122 ASN A O 1
ATOM 969 N N . GLU A 1 123 ? -12.768 -1.400 -7.867 1.00 97.25 123 GLU A N 1
ATOM 970 C CA . GLU A 1 123 ? -12.594 -0.024 -7.392 1.00 97.25 123 GLU A CA 1
ATOM 971 C C . GLU A 1 123 ? -11.106 0.333 -7.248 1.00 97.25 123 GLU A C 1
ATOM 973 O O . GLU A 1 123 ? -10.657 1.353 -7.774 1.00 97.25 123 GLU A O 1
ATOM 978 N N . LEU A 1 124 ? -10.325 -0.519 -6.576 1.00 97.56 124 LEU A N 1
ATOM 979 C CA . LEU A 1 124 ? -8.902 -0.269 -6.338 1.00 97.56 124 LEU A CA 1
ATOM 980 C C . LEU A 1 124 ? -8.088 -0.309 -7.637 1.00 97.56 124 LEU A C 1
ATOM 982 O O . LEU A 1 124 ? -7.220 0.542 -7.839 1.00 97.56 124 LEU A O 1
ATOM 986 N N . LYS A 1 125 ? -8.409 -1.233 -8.552 1.00 96.56 125 LYS A N 1
ATOM 987 C CA . LYS A 1 125 ? -7.827 -1.262 -9.902 1.00 96.56 125 LYS A CA 1
ATOM 988 C C . LYS A 1 125 ? -8.134 0.017 -10.671 1.00 96.56 125 LYS A C 1
ATOM 990 O O . LYS A 1 125 ? -7.230 0.571 -11.283 1.00 96.56 125 LYS A O 1
ATOM 995 N N . LYS A 1 126 ? -9.362 0.536 -10.589 1.00 96.62 126 LYS A N 1
ATOM 996 C CA . LYS A 1 126 ? -9.708 1.801 -11.244 1.00 96.62 126 LYS A CA 1
ATOM 997 C C . LYS A 1 126 ? -8.845 2.958 -10.730 1.00 96.62 126 LYS A C 1
ATOM 999 O O . LYS A 1 126 ? -8.330 3.718 -11.540 1.00 96.62 126 LYS A O 1
ATOM 1004 N N . ILE A 1 127 ? -8.639 3.066 -9.414 1.00 96.56 127 ILE A N 1
ATOM 1005 C CA . ILE A 1 127 ? -7.774 4.105 -8.823 1.00 96.56 127 ILE A CA 1
ATOM 1006 C C . ILE A 1 127 ? -6.345 4.006 -9.376 1.00 96.56 127 ILE A C 1
ATOM 1008 O O . ILE A 1 127 ? -5.769 5.014 -9.775 1.00 96.56 127 ILE A O 1
ATOM 1012 N N . LEU A 1 128 ? -5.787 2.795 -9.434 1.00 95.00 128 LEU A N 1
ATOM 1013 C CA . LEU A 1 128 ? -4.454 2.546 -9.988 1.00 95.00 128 LEU A CA 1
ATOM 1014 C C . LEU A 1 128 ? -4.364 2.925 -11.472 1.00 95.00 128 LEU A C 1
ATOM 1016 O O . LEU A 1 128 ? -3.430 3.619 -11.872 1.00 95.00 128 LEU A O 1
ATOM 1020 N N . SER A 1 129 ? -5.346 2.517 -12.279 1.00 93.50 129 SER A N 1
ATOM 1021 C CA . SER A 1 129 ? -5.408 2.862 -13.701 1.00 93.50 129 SER A CA 1
ATOM 1022 C C . SER A 1 129 ? -5.539 4.368 -13.926 1.00 93.50 129 SER A C 1
ATOM 1024 O O . SER A 1 129 ? -4.832 4.912 -14.770 1.00 93.50 129 SER A O 1
ATOM 1026 N N . ASP A 1 130 ? -6.375 5.060 -13.144 1.00 93.69 130 ASP A N 1
ATOM 1027 C CA . ASP A 1 130 ? -6.535 6.520 -13.208 1.00 93.69 130 ASP A CA 1
ATOM 1028 C C . ASP A 1 130 ? -5.217 7.254 -12.865 1.00 93.69 130 ASP A C 1
ATOM 1030 O O . ASP A 1 130 ? -4.971 8.358 -13.348 1.00 93.69 130 ASP A O 1
ATOM 1034 N N . MET A 1 131 ? -4.348 6.636 -12.055 1.00 91.62 131 MET A N 1
ATOM 1035 C CA . MET A 1 131 ? -3.004 7.133 -11.738 1.00 91.62 131 MET A CA 1
ATOM 1036 C C . MET A 1 131 ? -1.943 6.750 -12.783 1.00 91.62 131 MET A C 1
ATOM 1038 O O . MET A 1 131 ? -0.809 7.205 -12.671 1.00 91.62 131 MET A O 1
ATOM 1042 N N . GLY A 1 132 ? -2.264 5.925 -13.784 1.00 89.69 132 GLY A N 1
ATOM 1043 C CA . GLY A 1 132 ? -1.304 5.446 -14.788 1.00 89.69 132 GLY A CA 1
ATOM 1044 C C . GLY A 1 132 ? -0.429 4.273 -14.326 1.00 89.69 132 GLY A C 1
ATOM 1045 O O . GLY A 1 132 ? 0.658 4.061 -14.876 1.00 89.69 132 GLY A O 1
ATOM 1046 N N . ALA A 1 133 ? -0.868 3.526 -13.308 1.00 89.69 133 ALA A N 1
ATOM 1047 C CA . ALA A 1 133 ? -0.208 2.297 -12.874 1.00 89.69 133 ALA A CA 1
ATOM 1048 C C . ALA A 1 133 ? -0.635 1.090 -13.722 1.00 89.69 133 ALA A C 1
ATOM 1050 O O . ALA A 1 133 ? -1.796 0.976 -14.126 1.00 89.69 133 ALA A O 1
ATOM 1051 N N . ASN A 1 134 ? 0.297 0.165 -13.967 1.00 87.50 134 ASN A N 1
ATOM 1052 C CA . ASN A 1 134 ? 0.015 -1.058 -14.711 1.00 87.50 134 ASN A CA 1
ATOM 1053 C C . ASN A 1 134 ? -0.705 -2.105 -13.841 1.00 87.50 134 ASN A C 1
ATOM 1055 O O . ASN A 1 134 ? -0.081 -2.885 -13.115 1.00 87.50 134 ASN A O 1
ATOM 1059 N N . VAL A 1 135 ? -2.032 -2.152 -13.954 1.00 90.06 135 VAL A N 1
ATOM 1060 C CA . VAL A 1 135 ? -2.885 -3.102 -13.220 1.00 90.06 135 VAL A CA 1
ATOM 1061 C C . VAL A 1 135 ? -2.863 -4.524 -13.780 1.00 90.06 135 VAL A C 1
ATOM 1063 O O . VAL A 1 135 ? -3.316 -5.434 -13.086 1.00 90.06 135 VAL A O 1
ATOM 1066 N N . ASP A 1 136 ? -2.326 -4.739 -14.983 1.00 87.62 136 ASP A N 1
ATOM 1067 C CA . ASP A 1 136 ? -2.245 -6.072 -15.596 1.00 87.62 136 ASP A CA 1
ATOM 1068 C C . ASP A 1 136 ? -1.193 -6.950 -14.906 1.00 87.62 136 ASP A C 1
ATOM 1070 O O . ASP A 1 136 ? -1.245 -8.172 -14.993 1.00 87.62 136 ASP A O 1
ATOM 1074 N N . SER A 1 137 ? -0.275 -6.326 -14.161 1.00 82.69 137 SER A N 1
ATOM 1075 C CA . SER A 1 137 ? 0.720 -7.015 -13.332 1.00 82.69 137 SER A CA 1
ATOM 1076 C C . SER A 1 137 ? 0.150 -7.632 -12.049 1.00 82.69 137 SER A C 1
ATOM 1078 O O . SER A 1 137 ? 0.872 -8.348 -11.360 1.00 82.69 137 SER A O 1
ATOM 1080 N N . LEU A 1 138 ? -1.108 -7.335 -11.693 1.00 89.88 138 LEU A N 1
ATOM 1081 C CA . LEU A 1 138 ? -1.724 -7.794 -10.448 1.00 89.88 138 LEU A CA 1
ATOM 1082 C C . LEU A 1 138 ? -2.175 -9.252 -10.530 1.00 89.88 138 LEU A C 1
ATOM 1084 O O . LEU A 1 138 ? -3.140 -9.578 -11.228 1.00 89.88 138 LEU A O 1
ATOM 1088 N N . THR A 1 139 ? -1.578 -10.092 -9.693 1.00 90.88 139 THR A N 1
ATOM 1089 C CA . THR A 1 139 ? -1.958 -11.489 -9.496 1.00 90.88 139 THR A CA 1
ATOM 1090 C C . THR A 1 139 ? -2.654 -11.683 -8.151 1.00 90.88 139 THR A C 1
ATOM 1092 O O . THR A 1 139 ? -2.386 -10.989 -7.165 1.00 90.88 139 THR A O 1
ATOM 1095 N N . ARG A 1 140 ? -3.627 -12.603 -8.117 1.00 90.19 140 ARG A N 1
ATOM 1096 C CA . ARG A 1 140 ? -4.281 -13.023 -6.872 1.00 90.19 140 ARG A CA 1
ATOM 1097 C C . ARG A 1 140 ? -3.310 -13.906 -6.095 1.00 90.19 140 ARG A C 1
ATOM 1099 O O . ARG A 1 140 ? -2.719 -14.811 -6.675 1.00 90.19 140 ARG A O 1
ATOM 1106 N N . VAL A 1 141 ? -3.180 -13.671 -4.794 1.00 87.75 141 VAL A N 1
ATOM 1107 C CA . VAL A 1 141 ? -2.376 -14.537 -3.925 1.00 87.75 141 VAL A CA 1
ATOM 1108 C C . VAL A 1 141 ? -3.287 -15.605 -3.329 1.00 87.75 141 VAL A C 1
ATOM 1110 O O . VAL A 1 141 ? -4.292 -15.284 -2.693 1.00 87.75 141 VAL A O 1
ATOM 1113 N N . GLU A 1 142 ? -2.944 -16.875 -3.533 1.00 82.31 142 GLU A N 1
ATOM 1114 C CA . GLU A 1 142 ? -3.608 -17.982 -2.845 1.00 82.31 142 GLU A CA 1
ATOM 1115 C C . GLU A 1 142 ? -3.205 -17.988 -1.364 1.00 82.31 142 GLU A C 1
ATOM 1117 O O . GLU A 1 142 ? -2.025 -17.919 -1.027 1.00 82.31 142 GLU A O 1
ATOM 1122 N N . GLN A 1 143 ? -4.200 -18.036 -0.477 1.00 73.25 143 GLN A N 1
ATOM 1123 C CA . GLN A 1 143 ? -4.040 -17.924 0.984 1.00 73.25 143 GLN A CA 1
ATOM 1124 C C . GLN A 1 143 ? -4.215 -19.284 1.694 1.00 73.25 143 GLN A C 1
ATOM 1126 O O . GLN A 1 143 ? -4.537 -19.345 2.894 1.00 73.25 143 GLN A O 1
ATOM 1131 N N . ASP A 1 144 ? -4.048 -20.365 0.928 1.00 64.75 144 ASP A N 1
ATOM 1132 C CA . ASP A 1 144 ? -4.103 -21.753 1.377 1.00 64.75 144 ASP A CA 1
ATOM 1133 C C . ASP A 1 144 ? -2.779 -22.096 2.070 1.00 64.75 144 ASP A C 1
ATOM 1135 O O . ASP A 1 144 ? -1.828 -22.580 1.457 1.00 64.75 144 ASP A O 1
ATOM 1139 N N . CYS A 1 145 ? -2.715 -21.761 3.358 1.00 56.41 145 CYS A N 1
ATOM 1140 C CA . CYS A 1 145 ? -1.723 -22.275 4.298 1.00 56.41 145 CYS A CA 1
ATOM 1141 C C . CYS A 1 145 ? -2.319 -23.457 5.059 1.00 56.41 145 CYS A C 1
ATOM 1143 O O . CYS A 1 145 ? -3.473 -23.295 5.532 1.00 56.41 145 CYS A O 1
#

Radius of gyration: 17.96 Å; chains: 1; bounding box: 36×37×71 Å

pLDDT: mean 83.01, std 15.63, range [40.31, 97.94]

Sequence (145 aa):
TVVFALFSFASLSLAKECPKIVTQKGFDVTKYVGLWYEAYRSDIIFEIGSRCTAKVKNASEPGAFIVTFDNPIQKGDYNVIKSNYVDYSLVYACRSIPVLETKLEFIWLLSRTKTMSASVVNELKKILSDMGANVDSLTRVEQDC

Foldseek 3Di:
DDDDDPPPPPPCLLFQDQFDDDADPPDDVVLQDDDKDQQKKFDDPPPPPWDWDWDQPDPVQRQWIWIDTPPNVDIFIWGFRDDPSAFWTWTKGKDHDVVVSGMDIIITIITPDNHDDPVVVVVSLVVCVVRSHDPVRMDGDHPPD